Protein AF-A0A4C2A8X1-F1 (afdb_monomer_lite)

Structure (mmCIF, N/CA/C/O backbone):
data_AF-A0A4C2A8X1-F1
#
_entry.id   AF-A0A4C2A8X1-F1
#
loop_
_atom_site.group_PDB
_atom_site.id
_atom_site.type_symbol
_atom_site.label_atom_id
_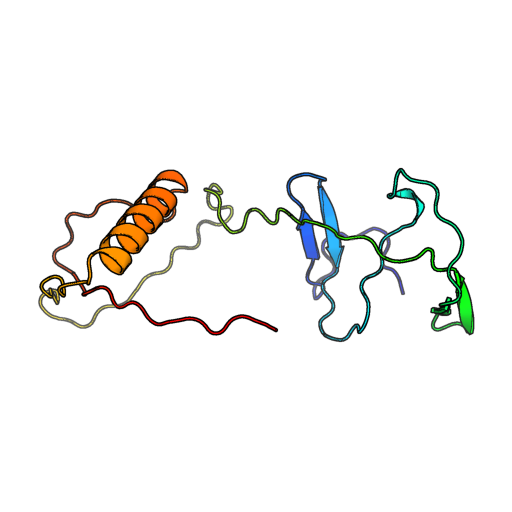atom_site.label_alt_id
_atom_site.label_comp_id
_atom_site.label_asym_id
_atom_site.label_entity_id
_atom_site.label_seq_id
_atom_site.pdbx_PDB_ins_code
_atom_site.Cartn_x
_atom_site.Cartn_y
_atom_site.Cartn_z
_atom_site.occupancy
_atom_site.B_iso_or_equiv
_atom_site.auth_seq_id
_atom_site.auth_comp_id
_atom_site.auth_asym_id
_atom_site.auth_atom_id
_atom_site.pdbx_PDB_model_num
ATOM 1 N N . MET A 1 1 ? 31.727 -8.740 -7.732 1.00 36.44 1 MET A N 1
ATOM 2 C CA . MET A 1 1 ? 31.554 -10.114 -7.216 1.00 36.44 1 MET A CA 1
ATOM 3 C C . MET A 1 1 ? 30.064 -10.393 -7.202 1.00 36.44 1 MET A C 1
ATOM 5 O O . MET A 1 1 ? 29.375 -9.834 -6.364 1.00 36.44 1 MET A O 1
ATOM 9 N N . ALA A 1 2 ? 29.561 -11.143 -8.182 1.00 37.28 2 ALA A N 1
ATOM 10 C CA . ALA A 1 2 ? 28.184 -11.623 -8.163 1.00 37.28 2 ALA A CA 1
ATOM 11 C C . ALA A 1 2 ? 28.156 -12.874 -7.281 1.00 37.28 2 ALA A C 1
ATOM 13 O O . ALA A 1 2 ? 28.862 -13.844 -7.553 1.00 37.28 2 ALA A O 1
ATOM 14 N N . THR A 1 3 ? 27.437 -12.813 -6.166 1.00 40.28 3 THR A N 1
ATOM 15 C CA . THR A 1 3 ? 27.200 -13.972 -5.307 1.00 40.28 3 THR A CA 1
ATOM 16 C C . THR A 1 3 ? 26.096 -14.814 -5.937 1.00 40.28 3 THR A C 1
ATOM 18 O O . THR A 1 3 ? 24.925 -14.687 -5.582 1.00 40.28 3 THR A O 1
ATOM 21 N N . ASP A 1 4 ? 26.467 -15.662 -6.890 1.00 43.88 4 ASP A N 1
ATOM 22 C CA . ASP A 1 4 ? 25.593 -16.726 -7.368 1.00 43.88 4 ASP A CA 1
ATOM 23 C C . ASP A 1 4 ? 25.492 -17.784 -6.257 1.00 43.88 4 ASP A C 1
ATOM 25 O O . ASP A 1 4 ? 26.453 -18.498 -5.979 1.00 43.88 4 ASP A O 1
ATOM 29 N N . GLY A 1 5 ? 24.343 -17.863 -5.579 1.00 48.25 5 GLY A N 1
ATOM 30 C CA . GLY A 1 5 ? 23.975 -19.066 -4.816 1.00 48.25 5 GLY A CA 1
ATOM 31 C C . GLY A 1 5 ? 23.484 -18.893 -3.379 1.00 48.25 5 GLY A C 1
ATOM 32 O O . GLY A 1 5 ? 22.962 -19.856 -2.825 1.00 48.25 5 GLY A O 1
ATOM 33 N N . CYS A 1 6 ? 23.563 -17.706 -2.773 1.00 45.12 6 CYS A N 1
ATOM 34 C CA . CYS A 1 6 ? 23.040 -17.492 -1.418 1.00 45.12 6 CYS A CA 1
ATOM 35 C C . CYS A 1 6 ? 21.938 -16.423 -1.428 1.00 45.12 6 CYS A C 1
ATOM 37 O O . CYS A 1 6 ? 22.261 -15.239 -1.357 1.00 45.12 6 CYS A O 1
ATOM 39 N N . PRO A 1 7 ? 20.640 -16.790 -1.434 1.00 56.03 7 PRO A N 1
ATOM 40 C CA . PRO A 1 7 ? 19.524 -15.830 -1.413 1.00 56.03 7 PRO A CA 1
ATOM 41 C C . PRO A 1 7 ? 19.392 -15.053 -0.086 1.00 56.03 7 PRO A C 1
ATOM 43 O O . PRO A 1 7 ? 18.367 -14.426 0.166 1.00 56.03 7 PRO A O 1
ATOM 46 N N . ASN A 1 8 ? 20.403 -15.131 0.785 1.00 55.12 8 ASN A N 1
ATOM 47 C CA . ASN A 1 8 ? 20.396 -14.602 2.142 1.00 55.12 8 ASN A CA 1
ATOM 48 C C . ASN A 1 8 ? 21.816 -14.236 2.617 1.00 55.12 8 ASN A C 1
ATOM 50 O O . ASN A 1 8 ? 22.202 -14.531 3.748 1.00 55.12 8 ASN A O 1
ATOM 54 N N . ALA A 1 9 ? 22.630 -13.631 1.743 1.00 60.19 9 ALA A N 1
ATOM 55 C CA . ALA A 1 9 ? 23.879 -13.019 2.189 1.00 60.19 9 ALA A CA 1
ATOM 56 C C . ALA A 1 9 ? 23.557 -11.949 3.258 1.00 60.19 9 ALA A C 1
ATOM 58 O O . ALA A 1 9 ? 22.758 -11.046 2.981 1.00 60.19 9 ALA A O 1
ATOM 59 N N . PRO A 1 10 ? 24.114 -12.042 4.481 1.00 65.94 10 PRO A N 1
ATOM 60 C CA . PRO A 1 10 ? 23.837 -11.068 5.528 1.00 65.94 10 PRO A CA 1
ATOM 61 C C . PRO A 1 10 ? 24.311 -9.685 5.065 1.00 65.94 10 PRO A C 1
ATOM 63 O O . PRO A 1 10 ? 25.492 -9.491 4.796 1.00 65.94 10 PRO A O 1
ATOM 66 N N . GLY A 1 11 ? 23.377 -8.739 4.937 1.00 79.50 11 GLY A N 1
ATOM 67 C CA . GLY A 1 11 ? 23.649 -7.358 4.514 1.00 79.50 11 GLY A CA 1
ATOM 68 C C . GLY A 1 11 ? 23.089 -6.958 3.145 1.00 79.50 11 GLY A C 1
ATOM 69 O O . GLY A 1 11 ? 23.052 -5.768 2.849 1.00 79.50 11 GLY A O 1
ATOM 70 N N . CYS A 1 12 ? 22.595 -7.897 2.334 1.00 85.38 12 CYS A N 1
ATOM 71 C CA . CYS A 1 12 ? 21.923 -7.580 1.071 1.00 85.38 12 CYS A CA 1
ATOM 72 C C . CYS A 1 12 ? 20.400 -7.544 1.256 1.00 85.38 12 CYS A C 1
ATOM 74 O O . CYS A 1 12 ? 19.806 -8.487 1.781 1.00 85.38 12 CYS A O 1
ATOM 76 N N . LEU A 1 13 ? 19.751 -6.471 0.799 1.00 88.12 13 LEU A N 1
ATOM 77 C CA . LEU A 1 13 ? 18.293 -6.386 0.781 1.00 88.12 13 LEU A CA 1
ATOM 78 C C . LEU A 1 13 ? 17.772 -6.955 -0.537 1.00 88.12 13 LEU A C 1
ATOM 80 O O . LEU A 1 13 ? 18.015 -6.391 -1.598 1.00 88.12 13 LEU A O 1
ATOM 84 N N . PHE A 1 14 ? 17.016 -8.045 -0.464 1.00 89.94 14 PHE A N 1
ATOM 85 C CA . PHE A 1 14 ? 16.351 -8.621 -1.625 1.00 89.94 14 PHE A CA 1
ATOM 86 C C . PHE A 1 14 ? 14.841 -8.415 -1.560 1.00 89.94 14 PHE A C 1
ATOM 88 O O . PHE A 1 14 ? 14.220 -8.528 -0.502 1.00 89.94 14 PHE A O 1
ATOM 95 N N . VAL A 1 15 ? 14.239 -8.178 -2.719 1.00 89.50 15 VAL A N 1
ATOM 96 C CA . VAL A 1 15 ? 12.795 -8.044 -2.892 1.00 89.50 15 VAL A CA 1
ATOM 97 C C . VAL A 1 15 ? 12.331 -9.067 -3.917 1.00 89.50 15 VAL A C 1
ATOM 99 O O . VAL A 1 15 ? 12.910 -9.188 -4.988 1.00 89.50 15 VAL A O 1
ATOM 102 N N . THR A 1 16 ? 11.280 -9.816 -3.600 1.00 89.12 16 THR A N 1
ATOM 103 C CA . THR A 1 16 ? 10.729 -10.835 -4.501 1.00 89.12 16 THR A CA 1
ATOM 104 C C . THR A 1 16 ? 9.376 -10.389 -5.028 1.00 89.12 16 THR A C 1
ATOM 106 O O . THR A 1 16 ? 8.467 -10.107 -4.240 1.00 89.12 16 THR A O 1
ATOM 109 N N . ASP A 1 17 ? 9.225 -10.375 -6.350 1.00 89.25 17 ASP A N 1
ATOM 110 C CA . ASP A 1 17 ? 7.917 -10.218 -6.973 1.00 89.25 17 ASP A CA 1
ATOM 111 C C . ASP A 1 17 ? 7.073 -11.472 -6.722 1.00 89.25 17 ASP A C 1
ATOM 113 O O . ASP A 1 17 ? 7.478 -12.603 -7.000 1.00 89.25 17 ASP A O 1
ATOM 117 N N . CYS A 1 18 ? 5.883 -11.293 -6.161 1.00 83.50 18 CYS A N 1
ATOM 118 C CA . CYS A 1 18 ? 5.061 -12.419 -5.751 1.00 83.50 18 CYS A CA 1
ATOM 119 C C . CYS A 1 18 ? 4.392 -13.137 -6.926 1.00 83.50 18 CYS A C 1
ATOM 121 O O . CYS A 1 18 ? 4.067 -14.318 -6.766 1.00 83.50 18 CYS A O 1
ATOM 123 N N . CYS A 1 19 ? 4.223 -12.462 -8.067 1.00 84.06 19 CYS A N 1
ATOM 124 C CA . CYS A 1 19 ? 3.628 -13.033 -9.271 1.00 84.06 19 CYS A CA 1
ATOM 125 C C . CYS A 1 19 ? 4.634 -13.927 -10.003 1.00 84.06 19 CYS A C 1
ATOM 127 O O . CYS A 1 19 ? 4.379 -15.112 -10.201 1.00 84.06 19 CYS A O 1
ATOM 129 N N . THR A 1 20 ? 5.798 -13.379 -10.354 1.00 86.81 20 THR A N 1
ATOM 130 C CA . THR A 1 20 ? 6.826 -14.069 -11.151 1.00 86.81 20 THR A CA 1
ATOM 131 C C . THR A 1 20 ? 7.810 -14.886 -10.319 1.00 86.81 20 THR A C 1
ATOM 133 O O . THR A 1 20 ? 8.530 -15.712 -10.871 1.00 86.81 20 THR A O 1
ATOM 136 N N . LYS A 1 21 ? 7.855 -14.664 -8.997 1.00 87.56 21 LYS A N 1
ATOM 137 C CA . LYS A 1 21 ? 8.850 -15.225 -8.062 1.00 87.56 21 LYS A CA 1
ATOM 138 C C . LYS A 1 21 ? 10.291 -14.784 -8.329 1.00 87.56 21 LYS A C 1
ATOM 140 O O . LYS A 1 21 ? 11.205 -15.310 -7.698 1.00 87.56 21 LYS A O 1
ATOM 145 N N . ILE A 1 22 ? 10.502 -13.799 -9.201 1.00 89.06 22 ILE A N 1
ATOM 146 C CA . ILE A 1 22 ? 11.828 -13.241 -9.459 1.00 89.06 22 ILE A CA 1
ATOM 147 C C . ILE A 1 22 ? 12.278 -12.432 -8.241 1.00 89.06 22 ILE A C 1
ATOM 149 O O . ILE A 1 22 ? 11.505 -11.659 -7.668 1.00 89.06 22 ILE A O 1
ATOM 153 N N . GLN A 1 23 ? 13.532 -12.630 -7.842 1.00 90.62 23 GLN A N 1
ATOM 154 C CA . GLN A 1 23 ? 14.174 -11.907 -6.754 1.00 90.62 23 GLN A CA 1
ATOM 155 C C . GLN A 1 23 ? 15.094 -10.824 -7.323 1.00 90.62 23 GLN A C 1
ATOM 157 O O . GLN A 1 23 ? 15.904 -11.083 -8.208 1.00 90.62 23 GLN A O 1
ATOM 162 N N . PHE A 1 24 ? 14.963 -9.617 -6.789 1.00 90.62 24 PHE A N 1
ATOM 163 C CA . PHE A 1 24 ? 15.727 -8.434 -7.149 1.00 90.62 24 PHE A CA 1
ATOM 164 C C . PHE A 1 24 ? 16.598 -8.034 -5.964 1.00 90.62 24 PHE A C 1
ATOM 166 O O . PHE A 1 24 ? 16.117 -7.997 -4.829 1.00 90.62 24 PHE A O 1
ATOM 173 N N . LEU A 1 25 ? 17.868 -7.737 -6.219 1.00 92.38 25 LEU A N 1
ATOM 174 C CA . LEU A 1 25 ? 18.738 -7.091 -5.242 1.00 92.38 25 LEU A CA 1
ATOM 175 C C . LEU A 1 25 ? 18.423 -5.591 -5.228 1.00 92.38 25 LEU A C 1
ATOM 177 O O . LEU A 1 25 ? 18.358 -4.969 -6.285 1.00 92.38 25 LEU A O 1
ATOM 181 N N . VAL A 1 26 ? 18.217 -5.023 -4.044 1.00 91.00 26 VAL A N 1
ATOM 182 C CA . VAL A 1 26 ? 18.002 -3.586 -3.864 1.00 91.00 26 VAL A CA 1
ATOM 183 C C . VAL A 1 26 ? 19.343 -2.923 -3.589 1.00 91.00 26 VAL A C 1
ATOM 185 O O . VAL A 1 26 ? 19.976 -3.206 -2.572 1.00 91.00 26 VAL A O 1
ATOM 188 N N . ASP A 1 27 ? 19.738 -2.017 -4.477 1.00 89.25 27 ASP A N 1
ATOM 189 C CA . ASP A 1 27 ? 20.913 -1.166 -4.325 1.00 89.25 27 ASP A CA 1
ATOM 190 C C . ASP A 1 27 ? 20.475 0.306 -4.363 1.00 89.25 27 ASP A C 1
ATOM 192 O O . ASP A 1 27 ? 19.889 0.771 -5.338 1.00 89.25 27 ASP A O 1
ATOM 196 N N . THR A 1 28 ? 20.706 1.044 -3.273 1.00 86.25 28 THR A N 1
ATOM 197 C CA . THR A 1 28 ? 20.365 2.475 -3.181 1.00 86.25 28 THR A CA 1
ATOM 198 C C . THR A 1 28 ? 21.426 3.386 -3.803 1.00 86.25 28 THR A C 1
ATOM 200 O O . THR A 1 28 ? 21.236 4.599 -3.821 1.00 86.25 28 THR A O 1
ATOM 203 N N . GLY A 1 29 ? 22.547 2.827 -4.272 1.00 85.44 29 GLY A N 1
ATOM 204 C CA . GLY A 1 29 ? 23.642 3.555 -4.916 1.00 85.44 29 GLY A CA 1
ATOM 205 C C . GLY A 1 29 ? 23.724 3.372 -6.433 1.00 85.44 29 GLY A C 1
ATOM 206 O O . GLY A 1 29 ? 24.583 3.986 -7.060 1.00 85.44 29 GLY A O 1
ATOM 207 N N . SER A 1 30 ? 22.865 2.546 -7.036 1.00 87.12 30 SER A N 1
ATOM 208 C CA . SER A 1 30 ? 22.875 2.297 -8.479 1.00 87.12 30 SER A CA 1
ATOM 209 C C . SER A 1 30 ? 22.050 3.332 -9.247 1.00 87.12 30 SER A C 1
ATOM 211 O O . SER A 1 30 ? 20.894 3.579 -8.907 1.00 87.12 30 SER A O 1
ATOM 213 N N . GLU A 1 31 ? 22.593 3.865 -10.342 1.00 86.88 31 GLU A N 1
ATOM 214 C CA . GLU A 1 31 ? 21.846 4.742 -11.260 1.00 86.88 31 GLU A CA 1
ATOM 215 C C . GLU A 1 31 ? 20.887 3.969 -12.182 1.00 86.88 31 GLU A C 1
ATOM 217 O O . GLU A 1 31 ? 19.949 4.544 -12.733 1.00 86.88 31 GLU A O 1
ATOM 222 N N . LEU A 1 32 ? 21.116 2.663 -12.364 1.00 87.75 32 LEU A N 1
ATOM 223 C CA . LEU A 1 32 ? 20.383 1.811 -13.299 1.00 87.75 32 LEU A CA 1
ATOM 224 C C . LEU A 1 32 ? 19.988 0.478 -12.660 1.00 87.75 32 LEU A C 1
ATOM 226 O O . LEU A 1 32 ? 20.712 -0.071 -11.834 1.00 87.75 32 LEU A O 1
ATOM 230 N N . CYS A 1 33 ? 18.843 -0.053 -13.092 1.00 88.56 33 CYS A N 1
ATOM 231 C CA . CYS A 1 33 ? 18.382 -1.400 -12.760 1.00 88.56 33 CYS A CA 1
ATOM 232 C C . CYS A 1 33 ? 18.660 -2.347 -13.933 1.00 88.56 33 CYS A C 1
ATOM 234 O O . CYS A 1 33 ? 18.171 -2.112 -15.040 1.00 88.56 33 CYS A O 1
ATOM 236 N N . ASP A 1 34 ? 19.366 -3.447 -13.680 1.00 89.75 34 ASP A N 1
ATOM 237 C CA . ASP A 1 34 ? 19.657 -4.456 -14.698 1.00 89.75 34 ASP A CA 1
ATOM 238 C C . ASP A 1 34 ? 18.667 -5.624 -14.643 1.00 89.75 34 ASP A C 1
ATOM 240 O O . ASP A 1 34 ? 18.335 -6.146 -13.578 1.00 89.75 34 ASP A O 1
ATOM 244 N N . PHE A 1 35 ? 18.215 -6.073 -15.817 1.00 91.00 35 PHE A N 1
ATOM 245 C CA . PHE A 1 35 ? 17.347 -7.241 -15.951 1.00 91.00 35 PHE A CA 1
ATOM 246 C C . PHE A 1 35 ? 17.861 -8.175 -17.052 1.00 91.00 35 PHE A C 1
ATOM 248 O O . PHE A 1 35 ? 18.131 -7.718 -18.171 1.00 91.00 35 PHE A O 1
ATOM 255 N N . PRO A 1 36 ? 18.010 -9.485 -16.780 1.00 89.00 36 PRO A N 1
ATOM 256 C CA . PRO A 1 36 ? 18.662 -10.395 -17.706 1.00 89.00 36 PRO A CA 1
ATOM 257 C C . PRO A 1 36 ? 17.871 -10.530 -19.002 1.00 89.00 36 PRO A C 1
ATOM 259 O O . PRO A 1 36 ? 16.665 -10.783 -19.024 1.00 89.00 36 PRO A O 1
ATOM 262 N N . ARG A 1 37 ? 18.592 -10.426 -20.119 1.00 86.38 37 ARG A N 1
ATOM 263 C CA . ARG A 1 37 ? 18.021 -10.504 -21.464 1.00 86.38 37 ARG A CA 1
ATOM 264 C C . ARG A 1 37 ? 17.251 -11.803 -21.712 1.00 86.38 37 ARG A C 1
ATOM 266 O O . ARG A 1 37 ? 16.244 -11.782 -22.414 1.00 86.38 37 ARG A O 1
ATOM 273 N N . SER A 1 38 ? 17.729 -12.908 -21.145 1.00 85.44 38 SER A N 1
ATOM 274 C CA . SER A 1 38 ? 17.119 -14.238 -21.236 1.00 85.44 38 SER A CA 1
ATOM 275 C C . SER A 1 38 ? 15.747 -14.329 -20.566 1.00 85.44 38 SER A C 1
ATOM 277 O O . SER A 1 38 ? 14.944 -15.164 -20.967 1.00 85.44 38 SER A O 1
ATOM 279 N N . ALA A 1 39 ? 15.451 -13.464 -19.591 1.00 85.06 39 ALA A N 1
ATOM 280 C CA . ALA A 1 39 ? 14.155 -13.423 -18.916 1.00 85.06 39 ALA A CA 1
ATOM 281 C C . ALA A 1 39 ? 13.097 -12.607 -19.686 1.00 85.06 39 ALA A C 1
ATOM 283 O O . ALA A 1 39 ? 11.935 -12.566 -19.289 1.00 85.06 39 ALA A O 1
ATOM 284 N N . VAL A 1 40 ? 13.472 -11.962 -20.798 1.00 87.31 40 VAL A N 1
ATOM 285 C CA . VAL A 1 40 ? 12.556 -11.184 -21.641 1.00 87.31 40 VAL A CA 1
ATOM 286 C C . VAL A 1 40 ? 12.160 -12.009 -22.864 1.00 87.31 40 VAL A C 1
ATOM 288 O O . VAL A 1 40 ? 12.991 -12.278 -23.729 1.00 87.31 40 VAL A O 1
ATOM 291 N N . GLN A 1 41 ? 10.872 -12.349 -22.979 1.00 82.81 41 GLN A N 1
ATOM 292 C CA . GLN A 1 41 ? 10.344 -13.169 -24.083 1.00 82.81 41 GLN A CA 1
ATOM 293 C C . GLN A 1 41 ? 10.587 -12.547 -25.468 1.00 82.81 41 GLN A C 1
ATOM 295 O O . GLN A 1 41 ? 10.906 -13.239 -26.432 1.00 82.81 41 GLN A O 1
ATOM 300 N N . GLN A 1 42 ? 10.444 -11.227 -25.585 1.00 84.31 42 GLN A N 1
ATOM 301 C CA . GLN A 1 42 ? 10.576 -10.534 -26.865 1.00 84.31 42 GLN A CA 1
ATOM 302 C C . GLN A 1 42 ? 12.038 -10.366 -27.266 1.00 84.31 42 GLN A C 1
ATOM 304 O O . GLN A 1 42 ? 12.839 -9.820 -26.496 1.00 84.31 42 GLN A O 1
ATOM 309 N N . ARG A 1 43 ? 12.377 -10.737 -28.509 1.00 83.19 43 ARG A N 1
ATOM 310 C CA . ARG A 1 43 ? 13.670 -10.404 -29.123 1.00 83.19 43 ARG A CA 1
ATOM 311 C C . ARG A 1 43 ? 13.801 -8.881 -29.270 1.00 83.19 43 ARG A C 1
ATOM 313 O O . ARG A 1 43 ? 12.911 -8.243 -29.813 1.00 83.19 43 ARG A O 1
ATOM 320 N N . ARG A 1 44 ? 14.899 -8.298 -28.792 1.00 86.94 44 ARG A N 1
ATOM 321 C CA . ARG A 1 44 ? 15.194 -6.862 -28.900 1.00 86.94 44 ARG A CA 1
ATOM 322 C C . ARG A 1 44 ? 16.541 -6.651 -29.561 1.00 86.94 44 ARG A C 1
ATOM 324 O O . ARG A 1 44 ? 17.459 -7.449 -29.366 1.00 86.94 44 ARG A O 1
ATOM 331 N N . ALA A 1 45 ? 16.624 -5.586 -30.347 1.00 89.88 45 ALA A N 1
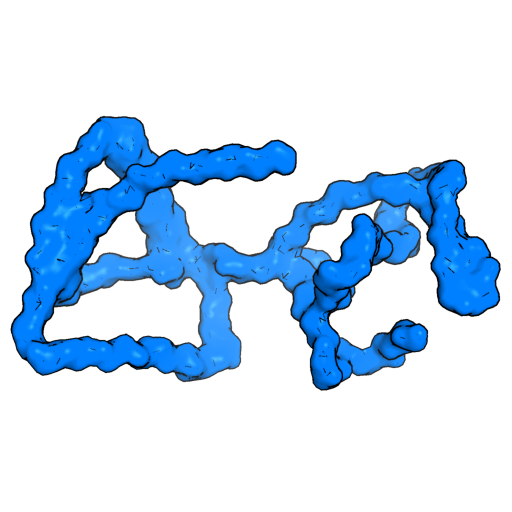ATOM 332 C CA . ALA A 1 45 ? 17.864 -5.149 -30.960 1.00 89.88 45 ALA A CA 1
ATOM 333 C C . ALA A 1 45 ? 18.825 -4.596 -29.899 1.00 89.88 45 ALA A C 1
ATOM 335 O O . ALA A 1 45 ? 18.407 -4.131 -28.836 1.00 89.88 45 ALA A O 1
ATOM 336 N N . ARG A 1 46 ? 20.122 -4.673 -30.198 1.00 91.69 46 ARG A N 1
ATOM 337 C CA . ARG A 1 46 ? 21.166 -4.069 -29.372 1.00 91.69 46 ARG A CA 1
ATOM 338 C C . ARG A 1 46 ? 20.982 -2.550 -29.369 1.00 91.69 46 ARG A C 1
ATOM 340 O O . ARG A 1 46 ? 20.777 -1.949 -30.419 1.00 91.69 46 ARG A O 1
ATOM 347 N N . SER A 1 47 ? 21.053 -1.960 -28.184 1.00 91.88 47 SER A N 1
ATOM 348 C CA . SER A 1 47 ? 21.030 -0.513 -27.988 1.00 91.88 47 SER A CA 1
ATOM 349 C C . SER A 1 47 ? 22.413 0.088 -28.241 1.00 91.88 47 SER A C 1
ATOM 351 O O . SER A 1 47 ? 23.424 -0.612 -28.173 1.00 91.88 47 SER A O 1
ATOM 353 N N . THR A 1 48 ? 22.459 1.393 -28.494 1.00 93.31 48 THR A N 1
ATOM 354 C CA . THR A 1 48 ? 23.701 2.175 -28.581 1.00 93.31 48 THR A CA 1
ATOM 355 C C . THR A 1 48 ? 24.339 2.418 -27.212 1.00 93.31 48 THR A C 1
ATOM 357 O O . THR A 1 48 ? 25.538 2.657 -27.133 1.00 93.31 48 THR A O 1
ATOM 360 N N . TYR A 1 49 ? 23.561 2.320 -26.131 1.00 90.81 49 TYR A N 1
ATOM 361 C CA . TYR A 1 49 ? 24.068 2.431 -24.766 1.00 90.81 49 TYR A CA 1
ATOM 362 C C . TYR A 1 49 ? 24.751 1.125 -24.333 1.00 90.81 49 TYR A C 1
ATOM 364 O O . TYR A 1 49 ? 24.230 0.025 -24.559 1.00 90.81 49 TYR A O 1
ATOM 372 N N . HIS A 1 50 ? 25.924 1.215 -23.716 1.00 91.25 50 HIS A N 1
ATOM 373 C CA . HIS A 1 50 ? 26.681 0.063 -23.226 1.00 91.25 50 HIS A CA 1
ATOM 374 C C . HIS A 1 50 ? 27.077 0.289 -21.772 1.00 91.25 50 HIS A C 1
ATOM 376 O O . HIS A 1 50 ? 27.352 1.418 -21.376 1.00 91.25 50 HIS A O 1
ATOM 382 N N . LEU A 1 51 ? 27.112 -0.791 -20.997 1.00 91.19 51 LEU A N 1
ATOM 383 C CA . LEU A 1 51 ? 27.627 -0.773 -19.633 1.00 91.19 51 LEU A CA 1
ATOM 384 C C . LEU A 1 51 ? 29.071 -1.273 -19.641 1.00 91.19 51 LEU A C 1
ATOM 386 O O . LEU A 1 51 ? 29.449 -2.083 -20.488 1.00 91.19 51 LEU A O 1
ATOM 390 N N . SER A 1 52 ? 29.868 -0.817 -18.685 1.00 92.44 52 SER A N 1
ATOM 391 C CA . SER A 1 52 ? 31.234 -1.300 -18.486 1.00 92.44 52 SER A CA 1
ATOM 392 C C . SER A 1 52 ? 31.302 -2.049 -17.168 1.00 92.44 52 SER A C 1
ATOM 394 O O . SER A 1 52 ? 30.975 -1.505 -16.116 1.00 92.44 52 SER A O 1
ATOM 396 N N . ALA A 1 53 ? 31.729 -3.306 -17.220 1.00 91.88 53 ALA A N 1
ATOM 397 C CA . ALA A 1 53 ? 32.015 -4.072 -16.020 1.00 91.88 53 ALA A CA 1
ATOM 398 C C . ALA A 1 53 ? 33.279 -3.539 -15.326 1.00 91.88 53 ALA A C 1
ATOM 400 O O . ALA A 1 53 ? 34.154 -2.946 -15.957 1.00 91.88 53 ALA A O 1
ATOM 401 N N . ALA A 1 54 ? 33.425 -3.818 -14.028 1.00 90.44 54 ALA A N 1
ATOM 402 C CA . ALA A 1 54 ? 34.591 -3.403 -13.238 1.00 90.44 54 ALA A CA 1
ATOM 403 C C . ALA A 1 54 ? 35.933 -3.970 -13.749 1.00 90.44 54 ALA A C 1
ATOM 405 O O . ALA A 1 54 ? 36.993 -3.448 -13.427 1.00 90.44 54 ALA A O 1
ATOM 406 N N . ASN A 1 55 ? 35.894 -5.035 -14.552 1.00 94.94 55 ASN A N 1
ATOM 407 C CA . ASN A 1 55 ? 37.064 -5.606 -15.222 1.00 94.94 55 ASN A CA 1
ATOM 408 C C . ASN A 1 55 ? 37.341 -4.980 -16.607 1.00 94.94 55 ASN A C 1
ATOM 410 O O . ASN A 1 55 ? 38.183 -5.489 -17.341 1.00 94.94 55 ASN A O 1
ATOM 414 N N . GLY A 1 56 ? 36.618 -3.923 -16.989 1.00 92.81 56 GLY A N 1
ATOM 415 C CA . GLY A 1 56 ? 36.767 -3.225 -18.268 1.00 92.81 56 GLY A CA 1
ATOM 416 C C . GLY A 1 56 ? 36.032 -3.866 -19.449 1.00 92.81 56 GLY A C 1
ATOM 417 O O . GLY A 1 56 ? 36.083 -3.326 -20.552 1.00 92.81 56 GLY A O 1
ATOM 418 N N . ILE A 1 57 ? 35.331 -4.989 -19.255 1.00 96.12 57 ILE A N 1
ATOM 419 C CA . ILE A 1 57 ? 34.566 -5.635 -20.330 1.00 96.12 57 ILE A CA 1
ATOM 420 C C . ILE A 1 57 ? 33.281 -4.854 -20.610 1.00 96.12 57 ILE A C 1
ATOM 422 O O . ILE A 1 57 ? 32.527 -4.511 -19.699 1.00 96.12 57 ILE A O 1
ATOM 426 N N . THR A 1 58 ? 32.994 -4.625 -21.891 1.00 94.06 58 THR A N 1
ATOM 427 C CA . THR A 1 58 ? 31.738 -4.017 -22.334 1.00 94.06 58 THR A CA 1
ATOM 428 C C . THR A 1 58 ? 30.576 -5.010 -22.265 1.00 94.06 58 THR A C 1
ATOM 430 O O . THR A 1 58 ? 30.637 -6.107 -22.822 1.00 94.06 58 THR A O 1
ATOM 433 N N . ILE A 1 59 ? 29.478 -4.590 -21.643 1.00 93.25 59 ILE A N 1
ATOM 434 C CA . ILE A 1 59 ? 28.207 -5.306 -21.566 1.00 93.25 59 ILE A CA 1
ATOM 435 C C . ILE A 1 59 ? 27.211 -4.639 -22.524 1.00 93.25 59 ILE A C 1
ATOM 437 O O . ILE A 1 59 ? 26.884 -3.454 -22.414 1.00 93.25 59 ILE A O 1
ATOM 441 N N . ASN A 1 60 ? 26.701 -5.423 -23.473 1.00 93.56 60 ASN A N 1
ATOM 442 C CA . ASN A 1 60 ? 25.706 -4.960 -24.440 1.00 93.56 60 ASN A CA 1
ATOM 443 C C . ASN A 1 60 ? 24.336 -4.786 -23.772 1.00 93.56 60 ASN A C 1
ATOM 445 O O . ASN A 1 60 ? 23.842 -5.720 -23.142 1.00 93.56 60 ASN A O 1
ATOM 449 N N . THR A 1 61 ? 23.678 -3.644 -23.994 1.00 93.31 61 THR A N 1
ATOM 450 C CA . THR A 1 61 ? 22.298 -3.410 -23.534 1.00 93.31 61 THR A CA 1
ATOM 451 C C . THR A 1 61 ? 21.291 -3.527 -24.683 1.00 93.31 61 THR A C 1
ATOM 453 O O . THR A 1 61 ? 21.659 -3.486 -25.861 1.00 93.31 61 THR A O 1
ATOM 456 N N . TYR A 1 62 ? 20.008 -3.703 -24.353 1.00 93.12 62 TYR A N 1
ATOM 457 C CA . TYR A 1 62 ? 18.939 -4.015 -25.319 1.00 93.12 62 TYR A CA 1
ATOM 458 C C . TYR A 1 62 ? 17.666 -3.176 -25.084 1.00 93.12 62 TYR A C 1
ATOM 460 O O . TYR A 1 62 ? 16.542 -3.654 -25.270 1.00 93.12 62 TYR A O 1
ATOM 468 N N . GLY A 1 63 ? 17.850 -1.923 -24.654 1.00 91.06 63 GLY A N 1
ATOM 469 C CA . GLY A 1 63 ? 16.775 -0.988 -24.305 1.00 91.06 63 GLY A CA 1
ATOM 470 C C . GLY A 1 63 ? 16.238 -1.188 -22.884 1.00 91.06 63 GLY A C 1
ATOM 471 O O . GLY A 1 63 ? 16.842 -1.901 -22.089 1.00 91.06 63 GLY A O 1
ATOM 472 N N . TYR A 1 64 ? 15.093 -0.570 -22.582 1.00 90.06 64 TYR A N 1
ATOM 473 C CA . TYR A 1 64 ? 14.445 -0.608 -21.266 1.00 90.06 64 TYR A CA 1
ATOM 474 C C . TYR A 1 64 ? 13.115 -1.369 -21.299 1.00 90.06 64 TYR A C 1
ATOM 476 O O . TYR A 1 64 ? 12.439 -1.442 -22.331 1.00 90.06 64 TYR A O 1
ATOM 484 N N . ILE A 1 65 ? 12.730 -1.937 -20.160 1.00 88.94 65 ILE A N 1
ATOM 485 C CA . ILE A 1 65 ? 11.422 -2.560 -19.942 1.00 88.94 65 ILE A CA 1
ATOM 486 C C . ILE A 1 65 ? 10.751 -1.909 -18.734 1.00 88.94 65 ILE A C 1
ATOM 488 O O . ILE A 1 65 ? 11.429 -1.537 -17.782 1.00 88.94 65 ILE A O 1
ATOM 492 N N . ASN A 1 66 ? 9.423 -1.807 -18.768 1.00 89.56 66 ASN A N 1
ATOM 493 C CA . ASN A 1 66 ? 8.642 -1.456 -17.587 1.00 89.56 66 ASN A CA 1
ATOM 494 C C . ASN A 1 66 ? 8.305 -2.749 -16.845 1.00 89.56 66 ASN A C 1
ATOM 496 O O . ASN A 1 66 ? 7.654 -3.630 -17.408 1.00 89.56 66 ASN A O 1
ATOM 500 N N . LEU A 1 67 ? 8.780 -2.869 -15.607 1.00 87.44 67 LEU A N 1
ATOM 501 C CA . LEU A 1 67 ? 8.456 -3.982 -14.722 1.00 87.44 67 LEU A CA 1
ATOM 502 C C . LEU A 1 67 ? 7.412 -3.516 -13.711 1.00 87.44 67 LEU A C 1
ATOM 504 O O . LEU A 1 67 ? 7.693 -2.667 -12.868 1.00 87.44 67 LEU A O 1
ATOM 508 N N . GLU A 1 68 ? 6.215 -4.086 -13.781 1.00 88.44 68 GLU A N 1
ATOM 509 C CA . GLU A 1 68 ? 5.192 -3.889 -12.758 1.00 88.44 68 GLU A CA 1
ATOM 510 C C . GLU A 1 68 ? 5.363 -4.963 -11.678 1.00 88.44 68 GLU A C 1
ATOM 512 O O . GLU A 1 68 ? 4.990 -6.122 -11.857 1.00 88.44 68 GLU A O 1
ATOM 517 N N . LEU A 1 69 ? 6.010 -4.594 -10.572 1.00 87.06 69 LEU A N 1
ATOM 518 C CA . LEU A 1 69 ? 6.332 -5.527 -9.494 1.00 87.06 69 LEU A CA 1
ATOM 519 C C . LEU A 1 69 ? 5.171 -5.630 -8.502 1.00 87.06 69 LEU A C 1
ATOM 521 O O . LEU A 1 69 ? 4.817 -4.657 -7.830 1.00 87.06 69 LEU A O 1
ATOM 525 N N . ASN A 1 70 ? 4.636 -6.834 -8.313 1.00 84.81 70 ASN A N 1
ATOM 526 C CA . ASN A 1 70 ? 3.710 -7.113 -7.229 1.00 84.81 70 ASN A CA 1
ATOM 527 C C . ASN A 1 70 ? 4.484 -7.570 -5.993 1.00 84.81 70 ASN A C 1
ATOM 529 O O . ASN A 1 70 ? 4.707 -8.751 -5.730 1.00 84.81 70 ASN A O 1
ATOM 533 N N . LEU A 1 71 ? 4.828 -6.605 -5.154 1.00 84.25 71 LEU A N 1
ATOM 534 C CA . LEU A 1 71 ? 5.529 -6.868 -3.902 1.00 84.25 71 LEU A CA 1
ATOM 535 C C . LEU A 1 71 ? 4.598 -7.314 -2.767 1.00 84.25 71 LEU A C 1
ATOM 537 O O . LEU A 1 71 ? 5.051 -7.396 -1.624 1.00 84.25 71 LEU A O 1
ATOM 541 N N . SER A 1 72 ? 3.304 -7.536 -3.048 1.00 71.56 72 SER A N 1
ATOM 542 C CA . SER A 1 72 ? 2.206 -7.815 -2.103 1.00 71.56 72 SER A CA 1
ATOM 543 C C . SER A 1 72 ? 2.296 -7.040 -0.780 1.00 71.56 72 SER A C 1
ATOM 545 O O . SER A 1 72 ? 1.981 -7.554 0.291 1.00 71.56 72 SER A O 1
ATOM 547 N N . LEU A 1 73 ? 2.715 -5.772 -0.860 1.00 72.38 73 LEU A N 1
ATOM 548 C CA . LEU A 1 73 ? 2.797 -4.853 0.282 1.00 72.38 73 LEU A CA 1
ATOM 549 C C . LEU A 1 73 ? 1.411 -4.433 0.798 1.00 72.38 73 LEU A C 1
ATOM 551 O O . LEU A 1 73 ? 1.315 -3.847 1.869 1.00 72.38 73 LEU A O 1
ATOM 555 N N . ARG A 1 74 ? 0.347 -4.710 0.031 1.00 60.75 74 ARG A N 1
ATOM 556 C CA . ARG A 1 74 ? -1.029 -4.258 0.300 1.00 60.75 74 ARG A CA 1
ATOM 557 C C . ARG A 1 74 ? -2.034 -5.384 0.571 1.00 60.75 74 ARG A C 1
ATOM 559 O O . ARG A 1 74 ? -3.202 -5.096 0.788 1.00 60.75 74 ARG A O 1
ATOM 566 N N . THR A 1 75 ? -1.607 -6.643 0.543 1.00 55.38 75 THR A N 1
ATOM 567 C CA . THR A 1 75 ? -2.481 -7.816 0.742 1.00 55.38 75 THR A CA 1
ATOM 568 C C . THR A 1 75 ? -2.295 -8.422 2.126 1.00 55.38 75 THR A C 1
ATOM 570 O O . THR A 1 75 ? -1.166 -8.457 2.617 1.00 55.38 75 THR A O 1
ATOM 573 N N . LEU A 1 76 ? -3.386 -8.969 2.685 1.00 54.28 76 LEU A N 1
ATOM 574 C CA . LEU A 1 76 ? -3.434 -9.892 3.829 1.00 54.28 76 LEU A CA 1
ATOM 575 C C . LEU A 1 76 ? -2.394 -11.010 3.683 1.00 54.28 76 LEU A C 1
ATOM 577 O O . LEU A 1 76 ? -2.677 -12.109 3.209 1.00 54.28 76 LEU A O 1
ATOM 581 N N . ARG A 1 77 ? -1.157 -10.749 4.090 1.00 58.16 77 ARG A N 1
ATOM 582 C CA . ARG A 1 77 ? -0.209 -11.817 4.370 1.00 58.16 77 ARG A CA 1
ATOM 583 C C . ARG A 1 77 ? -0.550 -12.327 5.756 1.00 58.16 77 ARG A C 1
ATOM 585 O O . ARG A 1 77 ? -0.626 -11.533 6.691 1.00 58.16 77 ARG A O 1
ATOM 592 N N . SER A 1 78 ? -0.707 -13.642 5.899 1.00 61.22 78 SER A N 1
ATOM 593 C CA . SER A 1 78 ? -0.573 -14.270 7.212 1.00 61.22 78 SER A CA 1
ATOM 594 C C . SER A 1 78 ? 0.747 -13.763 7.806 1.00 61.22 78 SER A C 1
ATOM 596 O O . SER A 1 78 ? 1.778 -13.920 7.134 1.00 61.22 78 SER A O 1
ATOM 598 N N . PRO A 1 79 ? 0.741 -13.092 8.972 1.00 64.75 79 PRO A N 1
ATOM 599 C CA . PRO A 1 79 ? 1.954 -12.537 9.553 1.00 64.75 79 PRO A CA 1
ATOM 600 C C . PRO A 1 79 ? 3.042 -13.614 9.583 1.00 64.75 79 PRO A C 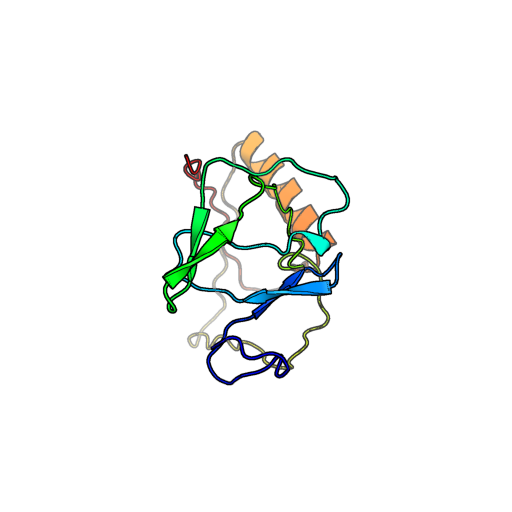1
ATOM 602 O O . PRO A 1 79 ? 2.887 -14.634 10.248 1.00 64.75 79 PRO A O 1
ATOM 605 N N . LYS A 1 80 ? 4.119 -13.432 8.803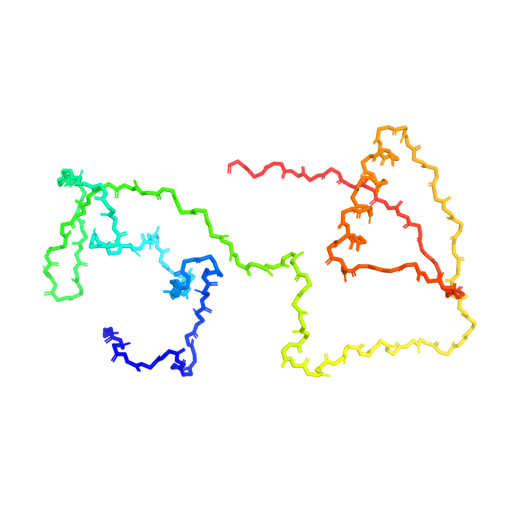 1.00 67.12 80 LYS A N 1
ATOM 606 C CA . LYS A 1 80 ? 5.223 -14.412 8.743 1.00 67.12 80 LYS A CA 1
ATOM 607 C C . LYS A 1 80 ? 5.961 -14.505 10.076 1.00 67.12 80 LYS A C 1
ATOM 609 O O . LYS A 1 80 ? 6.560 -15.528 10.388 1.00 67.12 80 LYS A O 1
ATOM 614 N N . HIS A 1 81 ? 5.930 -13.416 10.836 1.00 70.88 81 HIS A N 1
ATOM 615 C CA . HIS A 1 81 ? 6.559 -13.288 12.135 1.00 70.88 81 HIS A CA 1
ATOM 616 C C . HIS A 1 81 ? 5.491 -12.909 13.155 1.00 70.88 81 HIS A C 1
ATOM 618 O O . HIS A 1 81 ? 4.609 -12.102 12.871 1.00 70.88 81 HIS A O 1
ATOM 624 N N . THR A 1 82 ? 5.595 -13.471 14.352 1.00 80.12 82 THR A N 1
ATOM 625 C CA . THR A 1 82 ? 4.679 -13.241 15.478 1.00 80.12 82 THR A CA 1
ATOM 626 C C . THR A 1 82 ? 4.939 -11.918 16.203 1.00 80.12 82 THR A C 1
ATOM 628 O O . THR A 1 82 ? 4.396 -11.695 17.283 1.00 80.12 82 THR A O 1
ATOM 631 N N . ASN A 1 83 ? 5.783 -11.040 15.645 1.00 83.06 83 ASN A N 1
ATOM 632 C CA . ASN A 1 83 ? 6.079 -9.754 16.260 1.00 83.06 83 ASN A CA 1
ATOM 633 C C . ASN A 1 83 ? 4.809 -8.897 16.285 1.00 83.06 83 ASN A C 1
ATOM 635 O O . ASN A 1 83 ? 4.214 -8.610 15.247 1.00 83.06 83 ASN A O 1
ATOM 639 N N . VAL A 1 84 ? 4.397 -8.514 17.488 1.00 84.38 84 VAL A N 1
ATOM 640 C CA . VAL A 1 84 ? 3.251 -7.642 17.723 1.00 84.38 84 VAL A CA 1
ATOM 641 C C . VAL A 1 84 ? 3.751 -6.313 18.271 1.00 84.38 84 VAL A C 1
ATOM 643 O O . VAL A 1 84 ? 4.557 -6.271 19.200 1.00 84.38 84 VAL A O 1
ATOM 646 N N . HIS A 1 85 ? 3.263 -5.212 17.707 1.00 86.50 85 HIS A N 1
ATOM 647 C CA . HIS A 1 85 ? 3.559 -3.882 18.225 1.00 86.50 85 HIS A CA 1
ATOM 648 C C . HIS A 1 85 ? 2.682 -3.602 19.449 1.00 86.50 85 HIS A C 1
ATOM 650 O O . HIS A 1 85 ? 1.455 -3.610 19.352 1.00 86.50 85 HIS A O 1
ATOM 656 N N . PHE A 1 86 ? 3.305 -3.333 20.598 1.00 92.88 86 PHE A N 1
ATOM 657 C CA . PHE A 1 86 ? 2.605 -2.869 21.795 1.00 92.88 86 PHE A CA 1
ATOM 658 C C . PHE A 1 86 ? 2.786 -1.361 21.960 1.00 92.88 86 PHE A C 1
ATOM 660 O O . PHE A 1 86 ? 3.910 -0.867 22.051 1.00 92.88 86 PHE A O 1
ATOM 667 N N . ILE A 1 87 ? 1.674 -0.631 22.033 1.00 91.62 87 ILE A N 1
ATOM 668 C CA . ILE A 1 87 ? 1.676 0.807 22.302 1.00 91.62 87 ILE A CA 1
ATOM 669 C C . ILE A 1 87 ? 1.446 0.997 23.802 1.00 91.62 87 ILE A C 1
ATOM 671 O O . ILE A 1 87 ? 0.352 0.749 24.304 1.00 91.62 87 ILE A O 1
ATOM 675 N N . LYS A 1 88 ? 2.480 1.446 24.523 1.00 94.69 88 LYS A N 1
ATOM 676 C CA . LYS A 1 88 ? 2.347 1.862 25.926 1.00 94.69 88 LYS A CA 1
ATOM 677 C C . LYS A 1 88 ? 1.541 3.162 25.980 1.00 94.69 88 LYS A C 1
ATOM 679 O O . LYS A 1 88 ? 2.032 4.200 25.548 1.00 94.69 88 LYS A O 1
ATOM 684 N N . THR A 1 89 ? 0.319 3.109 26.500 1.00 92.88 89 THR A N 1
ATOM 685 C CA . THR A 1 89 ? -0.511 4.300 26.734 1.00 92.88 89 THR A CA 1
ATOM 686 C C . THR A 1 89 ? -0.189 4.927 28.088 1.00 92.88 89 THR A C 1
ATOM 688 O O . THR A 1 89 ? 0.191 4.228 29.028 1.00 92.88 89 THR A O 1
ATOM 691 N N . SER A 1 90 ? -0.365 6.242 28.210 1.00 91.44 90 SER A N 1
ATOM 692 C CA . SER A 1 90 ? -0.305 6.917 29.508 1.00 91.44 90 SER A CA 1
ATOM 693 C C . SER A 1 90 ? -1.429 6.426 30.435 1.00 91.44 90 SER A C 1
ATOM 695 O O . SER A 1 90 ? -2.508 6.086 29.939 1.00 91.44 90 SER A O 1
ATOM 697 N N . PRO A 1 91 ? -1.226 6.412 31.766 1.00 94.25 91 PRO A N 1
ATOM 698 C CA . PRO A 1 91 ? -2.303 6.143 32.715 1.00 94.25 91 PRO A CA 1
ATOM 699 C C . PRO A 1 91 ? -3.446 7.155 32.558 1.00 94.25 91 PRO A C 1
ATOM 701 O O . PRO A 1 91 ? -3.194 8.354 32.450 1.00 94.25 91 PRO A O 1
ATOM 704 N N . GLY A 1 92 ? -4.694 6.682 32.553 1.00 92.69 92 GLY A N 1
ATOM 705 C CA . GLY A 1 92 ? -5.880 7.535 32.465 1.00 92.69 92 GLY A CA 1
ATOM 706 C C . GLY A 1 92 ? -7.002 6.950 31.601 1.00 92.69 92 GLY A C 1
ATOM 707 O O . GLY A 1 92 ? -6.844 5.872 31.020 1.00 92.69 92 GLY A O 1
ATOM 708 N N . PRO A 1 93 ? -8.154 7.640 31.533 1.00 93.94 93 PRO A N 1
ATOM 709 C CA . PRO A 1 93 ? -9.259 7.244 30.670 1.00 93.94 93 PRO A CA 1
ATOM 710 C C . PRO A 1 93 ? -8.896 7.384 29.178 1.00 93.94 93 PRO A C 1
ATOM 712 O O . PRO A 1 93 ? -8.018 8.173 28.819 1.00 93.94 93 PRO A O 1
ATOM 715 N N . PRO A 1 94 ? -9.586 6.646 28.293 1.00 95.06 94 PRO A N 1
ATOM 716 C CA . PRO A 1 94 ? -9.377 6.732 26.857 1.00 95.06 94 PRO A CA 1
ATOM 717 C C . PRO A 1 94 ? -9.751 8.107 26.300 1.00 95.06 94 PRO A C 1
ATOM 719 O O . PRO A 1 94 ? -10.760 8.699 26.683 1.00 95.06 94 PRO A O 1
ATOM 722 N N . VAL A 1 95 ? -8.955 8.587 25.345 1.00 93.88 95 VAL A N 1
ATOM 723 C CA . VAL A 1 95 ? -9.250 9.812 24.596 1.00 93.88 95 VAL A CA 1
ATOM 724 C C . VAL A 1 95 ? -10.139 9.463 23.407 1.00 93.88 95 VAL A C 1
ATOM 726 O O . VAL A 1 95 ? -9.770 8.657 22.548 1.00 93.88 95 VAL A O 1
ATOM 729 N N . SER A 1 96 ? -11.313 10.088 23.363 1.00 95.38 96 SER A N 1
ATOM 730 C CA . SER A 1 96 ? -12.286 9.947 22.283 1.00 95.38 96 SER A CA 1
ATOM 731 C C . SER A 1 96 ? -12.606 11.315 21.695 1.00 95.38 96 SER A C 1
ATOM 733 O O . SER A 1 96 ? -12.786 12.290 22.426 1.00 95.38 96 SER A O 1
ATOM 735 N N . CYS A 1 97 ? -12.673 11.398 20.371 1.00 94.38 97 CYS A N 1
ATOM 736 C CA . CYS A 1 97 ? -12.975 12.618 19.641 1.00 94.38 97 CYS A CA 1
ATOM 737 C C . CYS A 1 97 ? -14.123 12.386 18.651 1.00 94.38 97 CYS A C 1
ATOM 739 O O . CYS A 1 97 ? -14.123 11.387 17.930 1.00 94.38 97 CYS A O 1
ATOM 741 N N . PRO A 1 98 ? -15.078 13.325 18.544 1.00 95.12 98 PRO A N 1
ATOM 742 C CA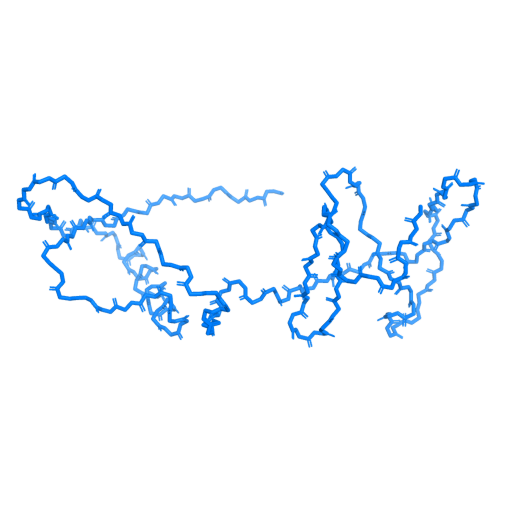 . PRO A 1 98 ? -16.138 13.221 17.554 1.00 95.12 98 PRO A CA 1
ATOM 743 C C . PRO A 1 98 ? -15.580 13.322 16.118 1.00 95.12 98 PRO A C 1
ATOM 745 O O . PRO A 1 98 ? -14.577 14.011 15.887 1.00 95.12 98 PRO A O 1
ATOM 748 N N . PRO A 1 99 ? -16.235 12.690 15.126 1.00 93.94 99 PRO A N 1
ATOM 749 C CA . PRO A 1 99 ? -15.850 12.814 13.723 1.00 93.94 99 PRO A CA 1
ATOM 750 C C . PRO A 1 99 ? -15.892 14.269 13.237 1.00 93.94 99 PRO A C 1
ATOM 752 O O . PRO A 1 99 ? -16.831 15.012 13.527 1.00 93.94 99 PRO A O 1
ATOM 755 N N . ARG A 1 100 ? -14.897 14.677 12.442 1.00 93.81 100 ARG A N 1
ATOM 756 C CA . ARG A 1 100 ? -14.892 15.993 11.778 1.00 93.81 100 ARG A CA 1
ATOM 757 C C . ARG A 1 100 ? -15.721 15.927 10.493 1.00 93.81 100 ARG A C 1
ATOM 759 O O . ARG A 1 100 ? -15.660 14.938 9.765 1.00 93.81 100 ARG A O 1
ATOM 766 N N . ARG A 1 101 ? -16.485 16.988 10.202 1.00 95.44 101 ARG A N 1
ATOM 767 C CA . ARG A 1 101 ? -17.241 17.097 8.943 1.00 95.44 101 ARG A CA 1
ATOM 768 C C . ARG A 1 101 ? -16.280 17.129 7.754 1.00 95.44 101 ARG A C 1
ATOM 770 O O . ARG A 1 101 ? -15.273 17.834 7.786 1.00 95.44 101 ARG A O 1
ATOM 777 N N . LEU A 1 102 ? -16.624 16.385 6.709 1.00 95.12 102 LEU A N 1
ATOM 778 C CA . LEU A 1 102 ? -15.897 16.329 5.445 1.00 95.12 102 LEU A CA 1
ATOM 779 C C . LEU A 1 102 ? -16.795 16.840 4.320 1.00 95.12 102 LEU A C 1
ATOM 781 O O . LEU A 1 102 ? -18.014 16.678 4.378 1.00 95.12 102 LEU A O 1
ATOM 785 N N . ALA A 1 103 ? -16.186 17.442 3.301 1.00 95.69 103 ALA A N 1
ATOM 786 C CA . ALA A 1 103 ? -16.880 17.749 2.057 1.00 95.69 103 ALA A CA 1
ATOM 787 C C . ALA A 1 103 ? -17.310 16.440 1.349 1.00 95.69 103 ALA A C 1
ATOM 789 O O . ALA A 1 103 ? -16.698 15.395 1.602 1.00 95.69 103 ALA A O 1
ATOM 790 N N . PRO A 1 104 ? -18.369 16.454 0.515 1.00 96.81 104 PRO A N 1
ATOM 791 C CA . PRO A 1 104 ? -18.941 15.231 -0.060 1.00 96.81 104 PRO A CA 1
ATOM 792 C C . PRO A 1 104 ? -17.943 14.380 -0.858 1.00 96.81 104 PRO A C 1
ATOM 794 O O . PRO A 1 104 ? -17.923 13.160 -0.716 1.00 96.81 104 PRO A O 1
ATOM 797 N N . ASP A 1 105 ? -17.072 15.031 -1.624 1.00 95.19 105 ASP A N 1
ATOM 798 C CA . ASP A 1 105 ? -15.967 14.430 -2.375 1.00 95.19 105 ASP A CA 1
ATOM 799 C C . ASP A 1 105 ? -14.989 13.680 -1.452 1.00 95.19 105 ASP A C 1
ATOM 801 O O . ASP A 1 105 ? -14.724 12.492 -1.636 1.00 95.19 105 ASP A O 1
ATOM 805 N N . LYS A 1 106 ? -14.517 14.340 -0.389 1.00 94.81 106 LYS A N 1
ATOM 806 C CA . LYS A 1 106 ? -13.600 13.755 0.601 1.00 94.81 106 LYS A CA 1
ATOM 807 C C . LYS A 1 106 ? -14.254 12.626 1.383 1.00 94.81 106 LYS A C 1
ATOM 809 O O . LYS A 1 106 ? -13.595 11.644 1.713 1.00 94.81 106 LYS A O 1
ATOM 814 N N . LEU A 1 107 ? -15.544 12.758 1.690 1.00 95.06 107 LEU A N 1
ATOM 815 C CA . LEU A 1 107 ? -16.306 11.713 2.362 1.00 95.06 107 LEU A CA 1
ATOM 816 C C . LEU A 1 107 ? -16.425 10.464 1.480 1.00 95.06 107 LEU A C 1
ATOM 818 O O . LEU A 1 107 ? -16.247 9.359 1.988 1.00 95.06 107 LEU A O 1
ATOM 822 N N . GLN A 1 108 ? -16.696 10.630 0.182 1.00 95.69 108 GLN A N 1
ATOM 823 C CA . GLN A 1 108 ? -16.770 9.521 -0.772 1.00 95.69 108 GLN A CA 1
ATOM 824 C C . GLN A 1 108 ? -15.413 8.825 -0.929 1.00 95.69 108 GLN A C 1
ATOM 826 O O . GLN A 1 108 ? -15.351 7.601 -0.828 1.00 95.69 108 GLN A O 1
ATOM 831 N N . ILE A 1 109 ? -14.332 9.597 -1.089 1.00 95.06 109 ILE A N 1
ATOM 832 C CA . ILE A 1 109 ? -12.960 9.066 -1.137 1.00 95.06 109 ILE A CA 1
ATOM 833 C C . ILE A 1 109 ? -12.646 8.291 0.146 1.00 95.06 109 ILE A C 1
ATOM 835 O O . ILE A 1 109 ? -12.178 7.159 0.082 1.00 95.06 109 ILE A O 1
ATOM 839 N N . GLY A 1 110 ? -12.955 8.865 1.312 1.00 95.00 110 GLY A N 1
ATOM 840 C CA . GLY A 1 110 ? -12.711 8.213 2.594 1.00 95.00 110 GLY A CA 1
ATOM 841 C C . GLY A 1 110 ? -13.457 6.897 2.756 1.00 95.00 110 GLY A C 1
ATOM 842 O O . GLY A 1 110 ? -12.856 5.919 3.186 1.00 95.00 110 GLY A O 1
ATOM 843 N N . LYS A 1 111 ? -14.739 6.848 2.382 1.00 95.19 111 LYS A N 1
ATOM 844 C CA . LYS A 1 111 ? -15.520 5.604 2.421 1.00 95.19 111 LYS A CA 1
ATOM 845 C C . LYS A 1 111 ? -14.919 4.529 1.518 1.00 95.19 111 LYS A C 1
ATOM 847 O O . LYS A 1 111 ? -14.677 3.428 1.996 1.00 95.19 111 LYS A O 1
ATOM 852 N N . CYS A 1 112 ? -14.627 4.878 0.265 1.00 95.69 112 CYS A N 1
ATOM 853 C CA . CYS A 1 112 ? -14.027 3.963 -0.706 1.00 95.69 112 CYS A CA 1
ATOM 854 C C . CYS A 1 112 ? -12.694 3.389 -0.194 1.00 95.69 112 CYS A C 1
ATOM 856 O O . CYS A 1 112 ? -12.480 2.178 -0.223 1.00 95.69 112 CYS A O 1
ATOM 858 N N . GLU A 1 113 ? -11.826 4.242 0.356 1.00 95.25 113 GLU A N 1
ATOM 859 C CA . GLU A 1 113 ? -10.527 3.810 0.876 1.00 95.25 113 GLU A CA 1
ATOM 860 C C . GLU A 1 113 ? -10.671 2.897 2.104 1.00 95.25 113 GLU A C 1
ATOM 862 O O . GLU A 1 113 ? -10.004 1.867 2.189 1.00 95.25 113 GLU A O 1
ATOM 867 N N . PHE A 1 114 ? -11.570 3.213 3.045 1.00 94.88 114 PHE A N 1
ATOM 868 C CA . PHE A 1 114 ? -11.815 2.331 4.191 1.00 94.88 114 PHE A CA 1
ATOM 869 C C . PHE A 1 114 ? -12.408 0.983 3.777 1.00 94.88 114 PHE A C 1
ATOM 871 O O . PHE A 1 114 ? -12.015 -0.039 4.336 1.00 94.88 114 PHE A O 1
ATOM 878 N N . GLU A 1 115 ? -13.310 0.950 2.797 1.00 95.69 115 GLU A N 1
ATOM 879 C CA . GLU A 1 115 ? -13.834 -0.302 2.237 1.00 95.69 115 GLU A CA 1
ATOM 880 C C . GLU A 1 115 ? -12.715 -1.139 1.607 1.00 95.69 115 GLU A C 1
ATOM 882 O O . GLU A 1 115 ? -12.611 -2.336 1.879 1.00 95.69 115 GLU A O 1
ATOM 887 N N . ALA A 1 116 ? -11.814 -0.509 0.849 1.00 92.19 116 ALA A N 1
ATOM 888 C CA . ALA A 1 116 ? -10.632 -1.178 0.316 1.00 92.19 116 ALA A CA 1
ATOM 889 C C . ALA A 1 116 ? -9.730 -1.726 1.438 1.00 92.19 116 ALA A C 1
ATOM 891 O O . ALA A 1 116 ? -9.278 -2.866 1.360 1.00 92.19 116 ALA A O 1
ATOM 892 N N . MET A 1 117 ? -9.507 -0.969 2.517 1.00 91.31 117 MET A N 1
ATOM 893 C CA . MET A 1 117 ? -8.730 -1.435 3.674 1.00 91.31 117 MET A CA 1
ATOM 894 C C . MET A 1 117 ? -9.385 -2.615 4.407 1.00 91.31 117 MET A C 1
ATOM 896 O O . MET A 1 117 ? -8.674 -3.499 4.888 1.00 91.31 117 MET A O 1
ATOM 900 N N . LEU A 1 118 ? -10.718 -2.642 4.500 1.00 90.75 118 LEU A N 1
ATOM 901 C CA . LEU A 1 118 ? -11.467 -3.763 5.075 1.00 90.75 118 LEU A CA 1
ATOM 902 C C . LEU A 1 118 ? -11.332 -5.017 4.203 1.00 90.75 118 LEU A C 1
ATOM 904 O O . LEU A 1 118 ? -10.995 -6.082 4.717 1.00 90.75 118 LEU A O 1
ATOM 908 N N . ASN A 1 119 ? -11.519 -4.880 2.888 1.00 88.69 119 ASN A N 1
ATOM 909 C CA . ASN A 1 119 ? -11.369 -5.977 1.925 1.00 88.69 119 ASN A CA 1
ATOM 910 C C . ASN A 1 119 ? -9.933 -6.522 1.903 1.00 88.69 119 ASN A C 1
ATOM 912 O O . ASN A 1 119 ? -9.713 -7.730 1.825 1.00 88.69 119 ASN A O 1
ATOM 916 N N . ASN A 1 120 ? -8.954 -5.628 2.040 1.00 84.50 120 ASN A N 1
ATOM 917 C CA . ASN A 1 120 ? -7.535 -5.963 2.101 1.00 84.50 120 ASN A CA 1
ATOM 918 C C . ASN A 1 120 ? -7.077 -6.354 3.513 1.00 84.50 120 ASN A C 1
ATOM 920 O O . ASN A 1 120 ? -5.877 -6.542 3.713 1.00 84.50 120 ASN A O 1
ATOM 924 N N . GLY A 1 121 ? -7.999 -6.418 4.482 1.00 84.00 121 GLY A N 1
ATOM 925 C CA . GLY A 1 121 ? -7.801 -6.836 5.869 1.00 84.00 121 GLY A CA 1
ATOM 926 C C . GLY A 1 121 ? -6.701 -6.110 6.646 1.00 84.00 121 GLY A C 1
ATOM 927 O O . GLY A 1 121 ? -6.167 -6.651 7.615 1.00 84.00 121 GLY A O 1
ATOM 928 N N . THR A 1 122 ? -6.361 -4.886 6.242 1.00 84.50 122 THR A N 1
ATOM 929 C CA . THR A 1 122 ? -5.448 -4.009 6.988 1.00 84.50 122 THR A CA 1
ATOM 930 C C . THR A 1 122 ? -6.155 -3.303 8.141 1.00 84.50 122 THR A C 1
ATOM 932 O O . THR A 1 122 ? -5.507 -2.906 9.109 1.00 84.50 122 THR A O 1
ATOM 935 N N . THR A 1 123 ? -7.483 -3.167 8.071 1.00 90.25 123 THR A N 1
ATOM 936 C CA . THR A 1 123 ? -8.312 -2.607 9.144 1.00 90.25 123 THR A CA 1
ATOM 937 C C . THR A 1 123 ? -9.481 -3.528 9.487 1.00 90.25 123 THR A C 1
ATOM 939 O O . THR A 1 123 ? -9.799 -4.471 8.765 1.00 90.25 123 THR A O 1
ATOM 942 N N . ARG A 1 124 ? -10.117 -3.268 10.633 1.00 93.69 124 ARG A N 1
ATOM 943 C CA . ARG A 1 124 ? -11.359 -3.920 11.063 1.00 93.69 124 ARG A CA 1
ATOM 944 C C . ARG A 1 124 ? -12.202 -2.943 11.881 1.00 93.69 124 ARG A C 1
ATOM 946 O O . ARG A 1 124 ? -11.621 -2.086 12.552 1.00 93.69 124 ARG A O 1
ATOM 953 N N . PRO A 1 125 ? -13.536 -3.091 11.914 1.00 95.25 125 PRO A N 1
ATOM 954 C CA . PRO A 1 125 ? -14.365 -2.351 12.856 1.00 95.25 125 PRO A CA 1
ATOM 955 C C . PRO A 1 125 ? -13.937 -2.641 14.301 1.00 95.25 125 PRO A C 1
ATOM 957 O O . PRO A 1 125 ? -13.638 -3.786 14.653 1.00 95.25 125 PRO A O 1
ATOM 960 N N . SER A 1 126 ? -13.914 -1.613 15.147 1.00 94.94 126 SER A N 1
ATOM 961 C CA . SER A 1 126 ? -13.607 -1.740 16.573 1.00 94.94 126 SER A CA 1
ATOM 962 C C . SER A 1 126 ? -14.790 -1.289 17.431 1.00 94.94 126 SER A C 1
ATOM 964 O O . SER A 1 126 ? -15.650 -0.526 16.999 1.00 94.94 126 SER A O 1
ATOM 966 N N . LYS A 1 127 ? -14.820 -1.762 18.680 1.00 94.88 127 LYS A N 1
ATOM 967 C CA . LYS A 1 127 ? -15.681 -1.239 19.755 1.00 94.88 127 LYS A CA 1
ATOM 968 C C . LYS A 1 127 ? -14.829 -0.542 20.825 1.00 94.88 127 LYS A C 1
ATOM 970 O O . LYS A 1 127 ? -15.087 -0.678 22.016 1.00 94.88 127 LYS A O 1
ATOM 975 N N . SER A 1 128 ? -13.735 0.101 20.409 1.00 93.38 128 SER A N 1
ATOM 976 C CA . SER A 1 128 ? -12.799 0.751 21.329 1.00 93.38 128 SER A CA 1
ATOM 977 C C . SER A 1 128 ? -13.368 2.057 21.865 1.00 93.38 128 SER A C 1
ATOM 979 O O . SER A 1 128 ? -13.987 2.819 21.133 1.00 93.38 128 SER A O 1
ATOM 981 N N . TYR A 1 129 ? -13.056 2.362 23.121 1.00 94.94 129 TYR A N 1
ATOM 982 C CA . TYR A 1 129 ? -13.351 3.667 23.716 1.00 94.94 129 TYR A CA 1
ATOM 983 C C . TYR A 1 129 ? -12.402 4.784 23.243 1.00 94.94 129 TYR A C 1
ATOM 985 O O . TYR A 1 129 ? -12.623 5.948 23.556 1.00 94.94 129 TYR A O 1
ATOM 993 N N . TRP A 1 130 ? -11.353 4.437 22.489 1.00 95.00 130 TRP A N 1
ATOM 994 C CA . TRP A 1 130 ? -10.434 5.379 21.851 1.00 95.00 130 TRP A CA 1
ATOM 995 C C . TRP A 1 130 ? -10.936 5.752 20.456 1.00 95.00 130 TRP A C 1
ATOM 997 O O . TRP A 1 130 ? -11.306 4.862 19.684 1.00 95.00 130 TRP A O 1
ATOM 1007 N N . SER A 1 131 ? -10.906 7.041 20.114 1.00 95.06 131 SER A N 1
ATOM 1008 C CA . SER A 1 131 ? -11.205 7.515 18.758 1.00 95.06 131 SER A CA 1
ATOM 1009 C C . SER A 1 131 ? -10.461 8.812 18.429 1.00 95.06 131 SER A C 1
ATOM 1011 O O . SER A 1 131 ? -10.168 9.629 19.300 1.00 95.06 131 SER A O 1
ATOM 1013 N N . SER A 1 132 ? -10.125 9.004 17.155 1.00 94.00 132 SER A N 1
ATOM 1014 C CA . SER A 1 132 ? -9.464 10.212 16.652 1.00 94.00 132 SER A CA 1
ATOM 1015 C C . SER A 1 132 ? -10.070 10.605 15.303 1.00 94.00 132 SER A C 1
ATOM 1017 O O . SER A 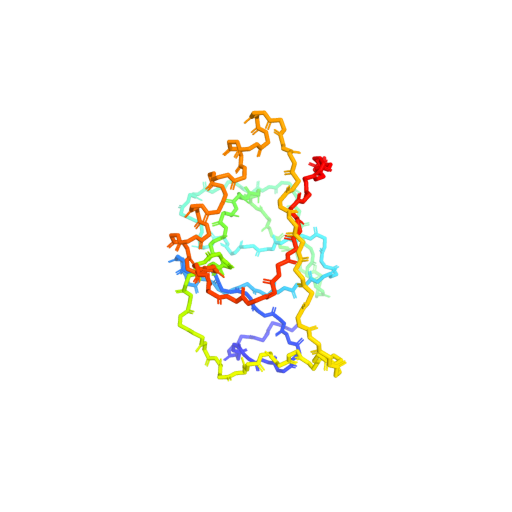1 132 ? -10.470 9.722 14.541 1.00 94.00 132 SER A O 1
ATOM 1019 N N . PRO A 1 133 ? -10.182 11.907 14.991 1.00 95.06 133 PRO A N 1
ATOM 1020 C CA . PRO A 1 133 ? -10.818 12.349 13.761 1.00 95.06 133 PRO A CA 1
ATOM 1021 C C . PRO A 1 133 ? -9.918 12.137 12.536 1.00 95.06 133 PRO A C 1
ATOM 1023 O O . PRO A 1 133 ? -8.695 12.236 12.616 1.00 95.06 133 PRO A O 1
ATOM 1026 N N . LEU A 1 134 ? -10.543 11.918 11.378 1.00 94.25 134 LEU A N 1
ATOM 1027 C CA . LEU A 1 134 ? -9.853 11.797 10.095 1.00 94.25 134 LEU A CA 1
ATOM 1028 C C . LEU A 1 134 ? -9.578 13.167 9.459 1.00 94.25 134 LEU A C 1
ATOM 1030 O O . LEU A 1 134 ? -10.472 14.015 9.368 1.00 94.25 134 LEU A O 1
ATOM 1034 N N . HIS A 1 135 ? -8.363 13.337 8.931 1.00 91.44 135 HIS A N 1
ATOM 1035 C CA . HIS A 1 135 ? -7.953 14.495 8.138 1.00 91.44 135 HIS A CA 1
ATOM 1036 C C . HIS A 1 135 ? -7.388 14.081 6.785 1.00 91.44 135 HIS A C 1
ATOM 1038 O O . HIS A 1 135 ? -6.509 13.232 6.711 1.00 91.44 135 HIS A O 1
ATOM 1044 N N . PHE A 1 136 ? -7.872 14.731 5.725 1.00 91.94 136 PHE A N 1
ATOM 1045 C CA . PHE A 1 136 ? -7.329 14.596 4.376 1.00 91.94 136 PHE A CA 1
ATOM 1046 C C . PHE A 1 136 ? -6.366 15.740 4.080 1.00 91.94 136 PHE A C 1
ATOM 1048 O O . PHE A 1 136 ? -6.735 16.907 4.236 1.00 91.94 136 PHE A O 1
ATOM 1055 N N . ALA A 1 137 ? -5.175 15.398 3.594 1.00 90.88 137 ALA A N 1
ATOM 1056 C CA . ALA A 1 137 ? -4.196 16.338 3.068 1.00 90.88 137 ALA A CA 1
ATOM 1057 C C . ALA A 1 137 ? -3.925 16.011 1.589 1.00 90.88 137 ALA A C 1
ATOM 1059 O O . ALA A 1 137 ? -3.782 14.830 1.259 1.00 90.88 137 ALA A O 1
ATOM 1060 N N . PRO A 1 138 ? -3.870 17.014 0.694 1.00 89.88 138 PRO A N 1
ATOM 1061 C CA . PRO A 1 138 ? -3.487 16.781 -0.691 1.00 89.88 138 PRO A CA 1
ATOM 1062 C C . PRO A 1 138 ? -2.037 16.295 -0.742 1.00 89.88 138 PRO A C 1
ATOM 1064 O O . PRO A 1 138 ? -1.152 16.868 -0.103 1.00 89.88 138 PRO A O 1
ATOM 1067 N N . LYS A 1 139 ? -1.794 15.230 -1.504 1.00 88.56 139 LYS A N 1
ATOM 1068 C CA . LYS A 1 139 ? -0.445 14.735 -1.772 1.00 88.56 139 LYS A CA 1
ATOM 1069 C C . LYS A 1 139 ? 0.060 15.386 -3.060 1.00 88.56 139 LYS A C 1
ATOM 1071 O O . LYS A 1 139 ? -0.697 15.496 -4.017 1.00 88.56 139 LYS A O 1
ATOM 1076 N N . LYS A 1 140 ? 1.316 15.842 -3.078 1.00 91.31 140 LYS A N 1
ATOM 1077 C CA . LYS A 1 140 ? 1.945 16.344 -4.307 1.00 91.31 140 LYS A CA 1
ATOM 1078 C C . LYS A 1 140 ? 2.161 15.167 -5.260 1.00 91.31 140 LYS A C 1
ATOM 1080 O O . LYS A 1 140 ? 2.701 14.148 -4.829 1.00 91.31 140 LYS A O 1
ATOM 1085 N N . GLU A 1 141 ? 1.763 15.322 -6.519 1.00 81.50 141 GLU A N 1
ATOM 1086 C CA . GLU A 1 141 ? 2.120 14.372 -7.574 1.00 81.50 141 GLU A CA 1
ATOM 1087 C C . GLU A 1 141 ? 3.649 14.324 -7.705 1.00 81.50 141 GLU A C 1
ATOM 1089 O O . GLU A 1 141 ? 4.319 15.361 -7.768 1.00 81.50 141 GLU A O 1
ATOM 1094 N N . SER A 1 142 ? 4.209 13.119 -7.674 1.00 64.81 142 SER A N 1
ATOM 1095 C CA . SER A 1 142 ? 5.602 12.877 -8.050 1.00 64.81 142 SER A CA 1
ATOM 1096 C C . SER A 1 142 ? 5.736 13.156 -9.545 1.00 64.81 142 SER A C 1
ATOM 1098 O O . SER A 1 142 ? 5.088 12.475 -10.336 1.00 64.81 142 SER A O 1
ATOM 1100 N N . GLY A 1 143 ? 6.504 14.193 -9.891 1.00 45.03 143 GLY A N 1
ATOM 1101 C CA . GLY A 1 143 ? 6.896 14.492 -11.271 1.00 45.03 143 GLY A CA 1
ATOM 1102 C C . GLY A 1 143 ? 7.888 13.483 -11.823 1.00 45.03 143 GLY A C 1
ATOM 1103 O O . GLY A 1 143 ? 8.523 12.782 -11.000 1.00 45.03 143 GLY A O 1
#

Sequence (143 aa):
MATDGCPNAPGCLFVTDCCTKIQFLVDTGSELCDFPRSAVQQRRARSTYHLSAANGITINTYGYINLELNLSLRTLRSPKHTNVHFIKTSPGPPVSCPPRRLAPDKLQIGKCEFEAMLNNGTTRPSKSYWSSPLHFAPKKESG

Foldseek 3Di:
DDPPDDPCDPPWDWAAQPPVRDIATDDPPDPDGDDDPVVDPDDADWDPDWDADPVRDIHTDGDDDDDDGRSVPQADDPPPDPDDDDDDDDPDDADADDEDDDDPVVVVVVVVVVVSCVVRVVDDDDPDPHYDYDDDDDDDDDD

pLDDT: mean 85.34, std 13.68, range [36.44, 96.81]

InterPro domains:
  IPR043502 DNA/RNA polymerase superfamily [SSF56672] (77-141)

Secondary structure (DSSP, 8-state):
---TT-TT-TT-EEEE-TTT--EEEE-TT-SS----GGG-SS--PPPS-EEE-TTS-EEE------------TTS----SS-------PPSSSPP--PPPP--HHHHHHHHHHHHHHHHTTS------S--------PPPP--

Radius of gyration: 23.49 Å; chains: 1; bounding box: 56×37×64 Å

Organism: Eumeta variegata (NCBI:txid151549)